Protein AF-A0A1V4XD89-F1 (afdb_monomer_lite)

pLDDT: mean 89.22, std 14.04, range [34.19, 98.19]

Foldseek 3Di:
DQVVQVVVVHDDPCCVPDPVNQDDDDDQVVVVVVLVVVLVVLVWDKPAQPAPVGDPDIHTGSDDQVVDPPRDNHDHDDVVVCCCVPPVVVVVVVVVVCVVVVVVVCCVPVPDDDPDDVPPPDDDDDDD

Structure (mmCIF, N/CA/C/O backbone):
data_AF-A0A1V4XD89-F1
#
_entry.id   AF-A0A1V4XD89-F1
#
loop_
_atom_site.group_PDB
_atom_site.id
_atom_site.type_symbol
_atom_site.label_atom_id
_atom_site.label_alt_id
_atom_site.label_comp_id
_atom_site.label_asym_id
_atom_site.label_entity_id
_atom_site.label_seq_id
_atom_site.pdbx_PDB_ins_code
_atom_site.Cartn_x
_atom_site.Cartn_y
_atom_site.Cartn_z
_atom_site.occupancy
_atom_site.B_iso_or_equiv
_atom_site.auth_seq_id
_atom_site.auth_comp_id
_atom_site.auth_asym_id
_atom_site.auth_atom_id
_atom_site.pdbx_PDB_model_num
ATOM 1 N N . MET A 1 1 ? -10.003 4.235 -3.209 1.00 85.44 1 MET A N 1
ATOM 2 C CA . MET A 1 1 ? -10.497 4.725 -1.900 1.00 85.44 1 MET A CA 1
ATOM 3 C C . MET A 1 1 ? -11.411 5.922 -2.149 1.00 85.44 1 MET A C 1
ATOM 5 O O . MET A 1 1 ? -10.858 6.955 -2.472 1.00 85.44 1 MET A O 1
ATOM 9 N N . CYS A 1 2 ? -12.749 5.775 -2.088 1.00 93.94 2 CYS A N 1
ATOM 10 C CA . CYS A 1 2 ? -13.790 6.827 -2.239 1.00 93.94 2 CYS A CA 1
ATOM 11 C C . CYS A 1 2 ? -13.332 8.195 -2.804 1.00 93.94 2 CYS A C 1
ATOM 13 O O . CYS A 1 2 ? -13.458 9.213 -2.126 1.00 93.94 2 CYS A O 1
ATOM 15 N N . GLU A 1 3 ? -12.793 8.217 -4.021 1.00 95.62 3 GLU A N 1
ATOM 16 C CA . GLU A 1 3 ? -11.957 9.328 -4.496 1.00 95.62 3 GLU A CA 1
ATOM 17 C C . GLU A 1 3 ? -12.761 10.625 -4.658 1.00 95.62 3 GLU A C 1
ATOM 19 O O . GLU A 1 3 ? -12.387 11.643 -4.078 1.00 95.62 3 GLU A O 1
ATOM 24 N N . SER A 1 4 ? -13.955 10.546 -5.245 1.00 97.00 4 SER A N 1
ATOM 25 C CA . SER A 1 4 ? -14.907 11.662 -5.316 1.00 97.00 4 SER A CA 1
ATOM 26 C C . SER A 1 4 ? -15.238 12.311 -3.965 1.00 97.00 4 SER A C 1
A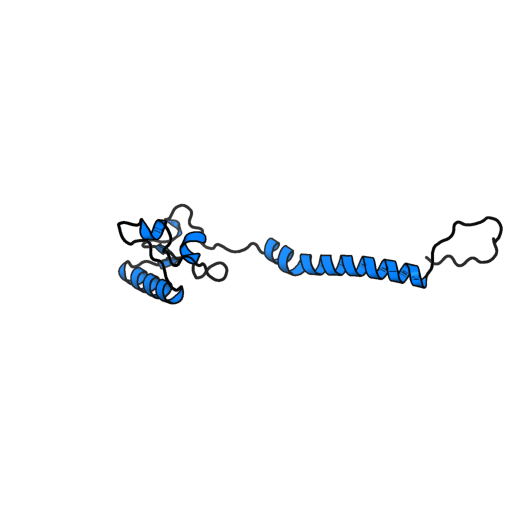TOM 28 O O . SER A 1 4 ? -15.457 13.517 -3.895 1.00 97.00 4 SER A O 1
ATOM 30 N N . ARG A 1 5 ? -15.266 11.549 -2.866 1.00 97.31 5 ARG A N 1
ATOM 31 C CA . ARG A 1 5 ? -15.544 12.095 -1.525 1.00 97.31 5 ARG A CA 1
ATOM 32 C C . ARG A 1 5 ? -14.319 12.793 -0.956 1.00 97.31 5 ARG A C 1
ATOM 34 O O . ARG A 1 5 ? -14.438 13.909 -0.459 1.00 97.31 5 ARG A O 1
ATOM 41 N N . LEU A 1 6 ? -13.160 12.150 -1.064 1.00 94.88 6 LEU A N 1
ATOM 42 C CA . LEU A 1 6 ? -11.899 12.690 -0.562 1.00 94.88 6 LEU A CA 1
ATOM 43 C C . LEU A 1 6 ? -11.524 13.994 -1.273 1.00 94.88 6 LEU A C 1
ATOM 45 O O . LEU A 1 6 ? -11.133 14.945 -0.604 1.00 94.88 6 LEU A O 1
ATOM 49 N N . ALA A 1 7 ? -11.742 14.074 -2.589 1.00 96.50 7 ALA A N 1
ATOM 50 C CA . ALA A 1 7 ? -11.543 15.295 -3.371 1.00 96.50 7 ALA A CA 1
ATOM 51 C C . ALA A 1 7 ? -12.425 16.469 -2.900 1.00 96.50 7 ALA A C 1
ATOM 53 O O . ALA A 1 7 ? -12.070 17.627 -3.083 1.00 96.50 7 ALA A O 1
ATOM 54 N N . ASN A 1 8 ? -13.555 16.171 -2.252 1.00 96.75 8 ASN A N 1
ATOM 55 C CA . ASN A 1 8 ? -14.477 17.153 -1.684 1.00 96.75 8 ASN A CA 1
ATOM 56 C C . ASN A 1 8 ? -14.342 17.280 -0.155 1.00 96.75 8 ASN A C 1
ATOM 58 O O . ASN A 1 8 ? -15.278 17.719 0.510 1.00 96.75 8 ASN A O 1
ATOM 62 N N . ASN A 1 9 ? -13.203 16.880 0.424 1.00 94.75 9 ASN A N 1
ATOM 63 C CA . ASN A 1 9 ? -12.933 16.932 1.869 1.00 94.75 9 ASN A CA 1
ATOM 64 C C . ASN A 1 9 ? -13.944 16.151 2.734 1.00 94.75 9 ASN A C 1
ATOM 66 O O . ASN A 1 9 ? -14.137 16.440 3.915 1.00 94.75 9 ASN A O 1
ATOM 70 N N . LEU A 1 10 ? -14.591 15.135 2.162 1.00 95.81 10 LEU A N 1
ATOM 71 C CA . LEU A 1 10 ? -15.505 14.250 2.875 1.00 95.81 10 LEU A CA 1
ATOM 72 C C . LEU A 1 10 ? -14.803 12.943 3.245 1.00 95.81 10 LEU A C 1
ATOM 74 O O . LEU A 1 10 ? -14.075 12.354 2.448 1.00 95.81 10 LEU A O 1
ATOM 78 N N . THR A 1 11 ? -15.101 12.416 4.432 1.00 94.94 11 THR A N 1
ATOM 79 C CA . THR A 1 11 ? -14.618 11.092 4.852 1.00 94.94 11 THR A CA 1
ATOM 80 C C . THR A 1 11 ? -15.193 9.972 3.971 1.00 94.94 11 THR A C 1
ATOM 82 O O . THR A 1 11 ? -16.308 10.115 3.442 1.00 94.94 11 THR A O 1
ATOM 85 N N . PRO A 1 12 ? -14.484 8.834 3.806 1.00 97.31 12 PRO A N 1
ATOM 86 C CA . PRO A 1 12 ? -14.989 7.681 3.062 1.00 97.31 12 PRO A CA 1
ATOM 87 C C . PRO A 1 12 ? -16.360 7.220 3.565 1.00 97.31 12 PRO A C 1
ATOM 89 O O . PRO A 1 12 ? -16.643 7.270 4.762 1.00 97.31 12 PRO A O 1
ATOM 92 N N . ALA A 1 13 ? -17.210 6.743 2.654 1.00 97.19 13 ALA A N 1
ATOM 93 C CA . ALA A 1 13 ? -18.588 6.378 2.985 1.00 97.19 13 ALA A CA 1
ATOM 94 C C . ALA A 1 13 ? -18.657 5.291 4.072 1.00 97.19 13 ALA A C 1
ATOM 96 O O . ALA A 1 13 ? -19.382 5.457 5.048 1.00 97.19 13 ALA A O 1
ATOM 97 N N . CYS A 1 14 ? -17.842 4.236 3.956 1.00 96.44 14 CYS A N 1
ATOM 98 C CA . CYS A 1 14 ? -17.801 3.147 4.936 1.00 96.44 14 CYS A CA 1
ATOM 99 C C . CYS A 1 14 ? -17.340 3.624 6.322 1.00 96.44 14 CYS A C 1
ATOM 101 O O . CYS A 1 14 ? -17.878 3.184 7.331 1.00 96.44 14 CYS A O 1
ATOM 103 N N . VAL A 1 15 ? -16.382 4.558 6.374 1.00 96.56 15 VAL A N 1
ATOM 104 C CA . VAL A 1 15 ? -15.899 5.153 7.632 1.00 96.56 15 VAL A CA 1
ATOM 105 C C . VAL A 1 15 ? -17.009 5.970 8.284 1.00 96.56 15 VAL A C 1
ATOM 107 O O . VAL A 1 15 ? -17.281 5.794 9.465 1.00 96.56 15 VAL A O 1
ATOM 110 N N . LYS A 1 16 ? -17.704 6.809 7.504 1.00 95.44 16 LYS A N 1
ATOM 111 C CA . LYS A 1 16 ? -18.844 7.598 7.991 1.00 95.44 16 LYS A CA 1
ATOM 112 C C . LYS A 1 16 ? -20.002 6.719 8.479 1.00 95.44 16 LYS A C 1
ATOM 114 O O . LYS A 1 16 ? -20.685 7.096 9.422 1.00 95.44 16 LYS A O 1
ATOM 119 N N . ALA A 1 17 ? -20.240 5.589 7.821 1.00 97.44 17 ALA A N 1
ATOM 120 C CA . ALA A 1 17 ? -21.343 4.691 8.143 1.00 97.44 17 ALA A CA 1
ATOM 121 C C . ALA A 1 17 ? -21.062 3.770 9.341 1.00 97.44 17 ALA A C 1
ATOM 123 O O . ALA A 1 17 ? -21.991 3.142 9.835 1.00 97.44 17 ALA A O 1
ATOM 124 N N . CYS A 1 18 ? -19.809 3.648 9.792 1.00 97.38 18 CYS A N 1
ATOM 125 C CA . CYS A 1 18 ? -19.428 2.698 10.833 1.00 97.38 18 CYS A CA 1
ATOM 126 C C . CYS A 1 18 ? -20.004 3.108 12.203 1.00 97.38 18 CYS A C 1
ATOM 128 O O . CYS A 1 18 ? -19.529 4.085 12.784 1.00 97.38 18 CYS A O 1
ATOM 130 N N . PRO A 1 19 ? -20.969 2.359 12.768 1.00 97.12 19 PRO A N 1
ATOM 131 C CA . PRO A 1 19 ? -21.626 2.760 14.012 1.00 97.12 19 PRO A CA 1
ATOM 132 C C . PRO A 1 19 ? -20.744 2.536 15.247 1.00 97.12 19 PRO A C 1
ATOM 134 O O . PRO A 1 19 ? -20.899 3.216 16.253 1.00 97.12 19 PRO A O 1
ATOM 137 N N . THR A 1 20 ? -19.805 1.587 15.178 1.00 96.50 20 THR A N 1
ATOM 138 C CA . THR A 1 20 ? -18.926 1.200 16.292 1.00 96.50 20 THR A CA 1
ATOM 139 C C . THR A 1 20 ? -17.607 1.968 16.322 1.00 96.50 20 THR A C 1
ATOM 141 O O . THR A 1 20 ? -16.814 1.783 17.240 1.00 96.50 20 THR A O 1
ATOM 144 N N . GLY A 1 21 ? -17.323 2.787 15.303 1.00 92.94 21 GLY A N 1
ATOM 145 C CA . GLY A 1 21 ? -16.038 3.479 15.177 1.00 92.94 21 GLY A CA 1
ATOM 146 C C . GLY A 1 21 ? -14.847 2.552 14.895 1.00 92.94 21 GLY A C 1
ATOM 147 O O . GLY A 1 21 ? -13.701 2.954 15.087 1.00 92.94 21 GLY A O 1
ATOM 148 N N . ALA A 1 22 ? -15.094 1.323 14.428 1.00 94.69 22 ALA A N 1
ATOM 149 C CA . ALA A 1 22 ? -14.040 0.381 14.049 1.00 94.69 22 ALA A CA 1
ATOM 150 C C . ALA A 1 22 ? -13.210 0.868 12.846 1.00 94.69 22 ALA A C 1
ATOM 152 O O . ALA A 1 22 ? -12.032 0.540 12.725 1.00 94.69 22 ALA A O 1
ATOM 153 N N . LEU A 1 23 ? -13.817 1.660 11.957 1.00 96.25 23 LEU A N 1
ATOM 154 C CA . LEU A 1 23 ? -13.152 2.250 10.800 1.00 96.25 23 LEU A CA 1
ATOM 155 C C . LEU A 1 23 ? -12.750 3.697 11.098 1.00 96.25 23 LEU A C 1
ATOM 157 O O . LEU A 1 23 ? -13.550 4.491 11.586 1.00 96.25 23 LEU A O 1
ATOM 161 N N . SER A 1 24 ? -11.513 4.050 10.760 1.00 94.75 24 SER A N 1
ATOM 162 C CA . SER A 1 24 ? -10.914 5.358 11.031 1.00 94.75 24 SER A CA 1
ATOM 163 C C . SER A 1 24 ? -10.196 5.865 9.780 1.00 94.75 24 SER A C 1
ATOM 165 O O . SER A 1 24 ? -9.592 5.080 9.051 1.00 94.75 24 SER A O 1
ATOM 167 N N . TRP A 1 25 ? -10.277 7.170 9.513 1.00 95.00 25 TRP A N 1
ATOM 168 C CA . TRP A 1 25 ? -9.662 7.819 8.351 1.00 95.00 25 TRP A CA 1
ATOM 169 C C . TRP A 1 25 ? -8.855 9.043 8.776 1.00 95.00 25 TRP A C 1
ATOM 171 O O . TRP A 1 25 ? -9.287 9.789 9.654 1.00 95.00 25 TRP A O 1
ATOM 181 N N . GLY A 1 26 ? -7.700 9.263 8.152 1.00 93.69 26 GLY A N 1
ATOM 182 C CA . GLY A 1 26 ? -6.856 10.432 8.385 1.00 93.69 26 GLY A CA 1
ATOM 183 C C . GLY A 1 26 ? -5.463 10.251 7.794 1.00 93.69 26 GLY A C 1
ATOM 184 O O . GLY A 1 26 ? -5.255 9.370 6.959 1.00 93.69 26 GLY A O 1
ATOM 185 N N . ASP A 1 27 ? -4.525 11.077 8.254 1.00 94.19 27 ASP A N 1
ATOM 186 C CA . ASP A 1 27 ? -3.118 10.974 7.875 1.00 94.19 27 ASP A CA 1
ATOM 187 C C . ASP A 1 27 ? -2.539 9.586 8.191 1.00 94.19 27 ASP A C 1
ATOM 189 O O . ASP A 1 27 ? -2.848 8.988 9.228 1.00 94.19 27 ASP A O 1
ATOM 193 N N . ARG A 1 28 ? -1.690 9.073 7.294 1.00 92.81 28 ARG A N 1
ATOM 194 C CA . ARG A 1 28 ? -1.160 7.710 7.388 1.00 92.81 28 ARG A CA 1
ATOM 195 C C . ARG A 1 28 ? -0.384 7.498 8.684 1.00 92.81 28 ARG A C 1
ATOM 197 O O . ARG A 1 28 ? -0.616 6.494 9.352 1.0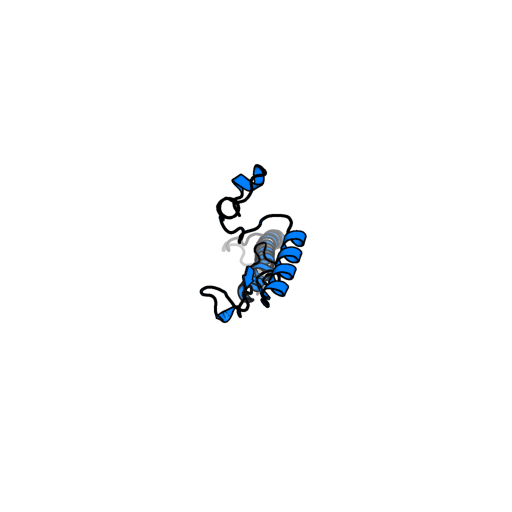0 92.81 28 ARG A O 1
ATOM 204 N N . GLU A 1 29 ? 0.511 8.406 9.056 1.00 94.06 29 GLU A N 1
ATOM 205 C CA . GLU A 1 29 ? 1.348 8.229 10.246 1.00 94.06 29 GLU A CA 1
ATOM 206 C C . GLU A 1 29 ? 0.520 8.302 11.526 1.00 94.06 29 GLU A C 1
ATOM 208 O O . GLU A 1 29 ? 0.699 7.489 12.437 1.00 94.06 29 GLU A O 1
ATOM 213 N N . ALA A 1 30 ? -0.432 9.236 11.582 1.00 95.88 30 ALA A N 1
ATOM 214 C CA . ALA A 1 30 ? -1.351 9.349 12.709 1.00 95.88 30 ALA A CA 1
ATOM 215 C C . ALA A 1 30 ? -2.213 8.083 12.872 1.00 95.88 30 ALA A C 1
ATOM 217 O O . ALA A 1 30 ? -2.390 7.588 13.989 1.00 95.88 30 ALA A O 1
ATOM 218 N N . GLN A 1 31 ? -2.721 7.527 11.767 1.00 95.31 31 GLN A N 1
ATOM 219 C CA . GLN A 1 31 ? -3.521 6.301 11.799 1.00 95.31 31 GLN A CA 1
ATOM 220 C C . GLN A 1 31 ? -2.686 5.069 12.158 1.00 95.31 31 GLN A C 1
ATOM 222 O O . GLN A 1 31 ? -3.182 4.211 12.886 1.00 95.31 31 GLN A O 1
ATOM 227 N N . LEU A 1 32 ? -1.424 4.988 11.725 1.00 95.19 32 LEU A N 1
ATOM 228 C CA . LEU A 1 32 ? -0.526 3.902 12.127 1.00 95.19 32 LEU A CA 1
ATOM 229 C C . LEU A 1 32 ? -0.223 3.941 13.624 1.00 95.19 32 LEU A C 1
ATOM 231 O O . LEU A 1 32 ? -0.386 2.926 14.294 1.00 95.19 32 LEU A O 1
ATOM 235 N N . LYS A 1 33 ? 0.092 5.117 14.178 1.00 96.00 33 LYS A N 1
ATOM 236 C CA . LYS A 1 33 ? 0.283 5.282 15.630 1.00 96.00 33 LYS A CA 1
ATOM 237 C C . LYS A 1 33 ? -0.967 4.874 16.415 1.00 96.00 33 LYS A C 1
ATOM 239 O O . LYS A 1 33 ? -0.869 4.182 17.426 1.00 96.00 33 LYS A O 1
ATOM 244 N N . LYS A 1 34 ? -2.156 5.255 15.929 1.00 96.00 34 LYS A N 1
ATOM 245 C CA . LYS A 1 34 ? -3.441 4.844 16.517 1.00 96.00 34 LYS A CA 1
ATOM 246 C C . LYS A 1 34 ? -3.654 3.328 16.431 1.00 96.00 34 LYS A C 1
ATOM 248 O O . LYS A 1 34 ? -4.112 2.726 17.399 1.00 96.00 34 LYS A O 1
ATOM 253 N N . ALA A 1 35 ? -3.320 2.709 15.299 1.00 96.19 35 ALA A N 1
ATOM 254 C CA . ALA A 1 35 ? -3.430 1.266 15.106 1.00 96.19 35 ALA A CA 1
ATOM 255 C C . ALA A 1 35 ? -2.479 0.494 16.032 1.00 96.19 35 ALA A C 1
ATOM 257 O O . ALA A 1 35 ? -2.898 -0.477 16.654 1.00 96.19 35 ALA A O 1
ATOM 258 N N . GLU A 1 36 ? -1.235 0.950 16.182 1.00 95.81 36 GLU A N 1
ATOM 259 C CA . GLU A 1 36 ? -0.254 0.362 17.100 1.00 95.81 36 GLU A CA 1
ATOM 260 C C . GLU A 1 36 ? -0.685 0.489 18.563 1.00 95.81 36 GLU A C 1
ATOM 262 O O . GLU A 1 36 ? -0.587 -0.477 19.320 1.00 95.81 36 GLU A O 1
ATOM 267 N N . ALA A 1 37 ? -1.196 1.658 18.965 1.00 96.75 37 ALA A N 1
ATOM 268 C CA . ALA A 1 37 ? -1.753 1.854 20.301 1.00 96.75 37 ALA A CA 1
ATOM 269 C C . ALA A 1 37 ? -2.914 0.881 20.557 1.00 96.75 37 ALA A C 1
ATOM 271 O O . ALA A 1 37 ? -2.916 0.164 21.557 1.00 96.75 37 ALA A O 1
ATOM 272 N N . ARG A 1 38 ? -3.844 0.770 19.601 1.00 96.19 38 ARG A N 1
ATOM 273 C CA . ARG A 1 38 ? -4.977 -0.151 19.710 1.00 96.19 38 ARG A CA 1
ATOM 274 C C . ARG A 1 38 ? -4.543 -1.616 19.736 1.00 96.19 38 ARG A C 1
ATOM 276 O O . ARG A 1 38 ? -5.114 -2.395 20.490 1.00 96.19 38 ARG A O 1
ATOM 283 N N . ALA A 1 39 ? -3.543 -1.992 18.942 1.00 96.12 39 ALA A N 1
ATOM 284 C CA . ALA A 1 39 ? -2.991 -3.342 18.937 1.00 96.12 39 ALA A CA 1
ATOM 285 C C . ALA A 1 39 ? -2.432 -3.716 20.319 1.00 96.12 39 ALA A C 1
ATOM 287 O O . ALA A 1 39 ? -2.712 -4.807 20.806 1.00 96.12 39 ALA A O 1
ATOM 288 N N . LYS A 1 40 ? -1.735 -2.792 20.995 1.00 96.44 40 LYS A N 1
ATOM 289 C CA . LYS A 1 40 ? -1.240 -3.003 22.367 1.00 96.44 40 LYS A CA 1
ATOM 290 C C . LYS A 1 40 ? -2.372 -3.205 23.375 1.00 96.44 40 LYS A C 1
ATOM 292 O O . LYS A 1 40 ? -2.263 -4.080 24.225 1.00 96.44 40 LYS A O 1
ATOM 297 N N . GLU A 1 41 ? -3.456 -2.438 23.268 1.00 95.81 41 GLU A N 1
ATOM 298 C CA . GLU A 1 41 ? -4.616 -2.566 24.164 1.00 95.81 41 GLU A CA 1
ATOM 299 C C . GLU A 1 41 ? -5.319 -3.922 24.045 1.00 95.81 41 GLU A C 1
ATOM 301 O O . GLU A 1 41 ? -5.791 -4.459 25.043 1.00 95.81 41 GLU A O 1
ATOM 306 N N . VAL A 1 42 ? -5.414 -4.467 22.830 1.00 94.81 42 VAL A N 1
ATOM 307 C CA . VAL A 1 42 ? -6.136 -5.725 22.570 1.00 94.81 42 VAL A CA 1
ATOM 308 C C . VAL A 1 42 ? -5.227 -6.954 22.552 1.00 94.81 42 VAL A C 1
ATOM 310 O O . VAL A 1 42 ? -5.711 -8.050 22.291 1.00 94.81 42 VAL A O 1
ATOM 313 N N . GLY A 1 43 ? -3.920 -6.785 22.786 1.00 94.44 43 GLY A N 1
ATOM 314 C CA . GLY A 1 43 ? -2.930 -7.862 22.651 1.00 94.44 43 GLY A CA 1
ATOM 315 C C . GLY A 1 43 ? -2.766 -8.373 21.213 1.00 94.44 43 GLY A C 1
ATOM 316 O O . GLY A 1 43 ? -2.387 -9.521 21.005 1.00 94.44 43 GLY A O 1
ATOM 317 N N . GLY A 1 44 ? -3.088 -7.534 20.229 1.00 94.81 44 GLY A N 1
ATOM 318 C CA . GLY A 1 44 ? -3.155 -7.875 18.814 1.00 94.81 44 GLY A CA 1
ATOM 319 C C . GLY A 1 44 ? -1.944 -7.434 17.990 1.00 94.81 44 GLY A C 1
ATOM 320 O O . GLY A 1 44 ? -0.915 -6.999 18.506 1.00 94.81 44 GLY A O 1
ATOM 321 N N . THR A 1 45 ? -2.087 -7.508 16.666 1.00 93.81 45 THR A N 1
ATOM 322 C CA . THR A 1 45 ? -1.055 -7.120 15.691 1.00 93.81 45 THR A CA 1
ATOM 323 C C . THR A 1 45 ? -1.607 -6.196 14.610 1.00 93.81 45 THR A C 1
ATOM 325 O O . THR A 1 45 ? -2.792 -6.239 14.276 1.00 93.81 45 THR A O 1
ATOM 328 N N . VAL A 1 46 ? -0.742 -5.343 14.055 1.00 94.44 46 VAL A N 1
ATOM 329 C CA . VAL A 1 46 ? -1.081 -4.496 12.905 1.00 94.44 46 VAL A CA 1
ATOM 330 C C . VAL A 1 46 ? -0.708 -5.225 11.613 1.00 94.44 46 VAL A C 1
ATOM 332 O O . VAL A 1 46 ? 0.431 -5.658 11.432 1.00 94.44 46 VAL A O 1
ATOM 335 N N . TYR A 1 47 ? -1.669 -5.352 10.702 1.00 93.19 47 TYR A N 1
ATOM 336 C CA . TYR A 1 47 ? -1.509 -6.013 9.410 1.00 93.19 47 TYR A CA 1
ATOM 337 C C . TYR A 1 47 ? -1.661 -5.015 8.255 1.00 93.19 47 TYR A C 1
ATOM 339 O O . TYR A 1 47 ? -2.603 -4.216 8.240 1.00 93.19 47 TYR A O 1
ATOM 347 N N . GLY A 1 48 ? -0.755 -5.081 7.272 1.00 90.81 48 GLY A N 1
ATOM 348 C CA . GLY A 1 48 ? -0.795 -4.276 6.043 1.00 90.81 48 GLY A CA 1
ATOM 349 C C . GLY A 1 48 ? 0.474 -3.451 5.778 1.00 90.81 48 GLY A C 1
ATOM 350 O O . GLY A 1 48 ? 1.104 -3.658 4.741 1.00 90.81 48 GLY A O 1
ATOM 351 N N . PRO A 1 49 ? 0.886 -2.543 6.687 1.00 89.06 49 PRO A N 1
ATOM 352 C CA . PRO A 1 49 ? 1.939 -1.547 6.437 1.00 89.06 49 PRO A CA 1
ATOM 353 C C . PRO A 1 49 ? 3.310 -2.108 6.047 1.00 89.06 49 PRO A C 1
ATOM 355 O O . PRO A 1 49 ? 4.095 -1.404 5.419 1.00 89.06 49 PRO A O 1
ATOM 358 N N . GLN A 1 50 ? 3.598 -3.345 6.437 1.00 87.12 50 GLN A N 1
ATOM 359 C CA . GLN A 1 50 ? 4.851 -4.047 6.183 1.00 87.12 50 GLN A CA 1
ATOM 360 C C . GLN A 1 50 ? 4.933 -4.676 4.784 1.00 87.12 50 GLN A C 1
ATOM 362 O O . GLN A 1 50 ? 6.023 -5.002 4.323 1.00 87.12 50 GLN A O 1
ATOM 367 N N . TYR A 1 51 ? 3.802 -4.846 4.097 1.00 89.00 51 TYR A N 1
ATOM 368 C CA . TYR A 1 51 ? 3.749 -5.567 2.828 1.00 89.00 51 TYR A CA 1
ATOM 369 C C . TYR A 1 51 ? 3.743 -4.618 1.632 1.00 89.00 51 TYR A C 1
ATOM 371 O O . TYR A 1 51 ? 3.275 -3.484 1.729 1.00 89.00 51 TYR A O 1
ATOM 379 N N . VAL A 1 52 ? 4.233 -5.103 0.485 1.00 89.06 52 VAL A N 1
ATOM 380 C CA . VAL A 1 52 ? 4.170 -4.434 -0.834 1.00 89.06 52 VAL A CA 1
ATOM 381 C C . VAL A 1 52 ? 4.606 -2.955 -0.856 1.00 89.06 52 VAL A C 1
ATOM 383 O O . VAL A 1 52 ? 4.092 -2.168 -1.646 1.00 89.06 52 VAL A O 1
ATOM 386 N N . GLY A 1 53 ? 5.565 -2.563 -0.008 1.00 83.31 53 GLY A N 1
ATOM 387 C CA . GLY A 1 53 ? 6.043 -1.173 0.081 1.00 83.31 53 GLY A CA 1
ATOM 388 C C . GLY A 1 53 ? 5.139 -0.237 0.894 1.00 83.31 53 GLY A C 1
ATOM 389 O O . GLY A 1 53 ? 5.351 0.973 0.897 1.00 83.31 53 GLY A O 1
ATOM 390 N N . GLY A 1 54 ? 4.160 -0.795 1.607 1.00 84.38 54 GLY A N 1
ATOM 391 C CA . GLY A 1 54 ? 3.239 -0.082 2.478 1.00 84.38 54 GLY A CA 1
ATOM 392 C C . GLY A 1 54 ? 1.849 0.077 1.874 1.00 84.38 54 GLY A C 1
ATOM 393 O O . GLY A 1 54 ? 1.667 0.618 0.787 1.00 84.38 54 GLY A O 1
ATOM 394 N N . THR A 1 55 ? 0.833 -0.343 2.624 1.00 88.75 55 THR A N 1
ATOM 395 C CA . THR A 1 55 ? -0.573 -0.160 2.250 1.00 88.75 55 THR A CA 1
ATOM 396 C C . THR A 1 55 ? -1.157 1.133 2.839 1.00 88.75 55 THR A C 1
ATOM 398 O O . THR A 1 55 ? -0.771 1.588 3.917 1.00 88.75 55 THR A O 1
ATOM 401 N N . HIS A 1 56 ? -2.144 1.718 2.149 1.00 91.31 56 HIS A N 1
ATOM 402 C CA . HIS A 1 56 ? -2.968 2.832 2.661 1.00 91.31 56 HIS A CA 1
ATOM 403 C C . HIS A 1 56 ? -4.189 2.361 3.475 1.00 91.31 56 HIS A C 1
ATOM 405 O O . HIS A 1 56 ? -5.059 3.155 3.826 1.00 91.31 56 HIS A O 1
ATOM 411 N N . MET A 1 57 ? -4.269 1.062 3.758 1.00 91.50 57 MET A N 1
ATOM 412 C CA . MET A 1 57 ? -5.228 0.453 4.673 1.00 91.50 57 MET A CA 1
ATOM 413 C C . MET A 1 57 ? -4.454 -0.465 5.609 1.00 91.50 57 MET A C 1
ATOM 415 O O . MET A 1 57 ? -3.677 -1.298 5.142 1.00 91.50 57 MET A O 1
ATOM 419 N N . ALA A 1 58 ? -4.673 -0.309 6.907 1.00 93.62 58 ALA A N 1
ATOM 420 C CA . ALA A 1 58 ? -4.110 -1.168 7.934 1.00 93.62 58 ALA A CA 1
ATOM 421 C C . ALA A 1 58 ? -5.248 -1.750 8.771 1.00 93.62 58 ALA A C 1
ATOM 423 O O . ALA A 1 58 ? -6.272 -1.094 8.981 1.00 93.62 58 ALA A O 1
ATOM 424 N N . TYR A 1 59 ? -5.051 -2.970 9.251 1.00 94.19 59 TYR A N 1
ATOM 425 C CA . TYR A 1 59 ? -5.989 -3.666 10.121 1.00 94.19 59 TYR A CA 1
ATOM 426 C C . TYR A 1 59 ? -5.333 -3.904 11.472 1.00 94.19 59 TYR A C 1
ATOM 428 O O . TYR A 1 59 ? -4.145 -4.211 11.538 1.00 94.19 59 TYR A O 1
ATOM 436 N N . VAL A 1 60 ? -6.114 -3.787 12.542 1.00 95.81 60 VAL A N 1
ATOM 437 C CA . VAL A 1 60 ? -5.717 -4.255 13.870 1.00 95.81 60 VAL A CA 1
ATOM 438 C C . VAL A 1 60 ? -6.409 -5.588 14.096 1.00 95.81 60 VAL A C 1
ATOM 440 O O . VAL A 1 60 ? -7.638 -5.649 14.134 1.00 95.81 60 VAL A O 1
ATOM 443 N N . LEU A 1 61 ? -5.620 -6.649 14.196 1.00 95.19 61 LEU A N 1
ATOM 444 C CA . LEU A 1 61 ? -6.093 -8.016 14.363 1.00 95.19 61 LEU A CA 1
ATOM 445 C C . LEU A 1 61 ? -5.891 -8.429 15.817 1.00 95.19 61 LEU A C 1
ATOM 447 O O . LEU A 1 61 ? -4.778 -8.325 16.325 1.00 95.19 61 LEU A O 1
ATOM 451 N N . SER A 1 62 ? -6.950 -8.880 16.486 1.00 94.56 62 SER A N 1
ATOM 452 C CA . SER A 1 62 ? -6.862 -9.410 17.854 1.00 94.56 62 SER A CA 1
ATOM 453 C C . SER A 1 62 ? -6.217 -10.795 17.896 1.00 94.56 62 SER A C 1
ATOM 455 O O . SER A 1 62 ? -5.604 -11.152 18.890 1.00 94.56 62 SER A O 1
ATOM 457 N N . GLU A 1 63 ? -6.339 -11.557 16.809 1.00 93.88 63 GLU A N 1
ATOM 458 C CA . GLU A 1 63 ? -5.790 -12.903 16.655 1.00 93.88 63 GLU A CA 1
ATOM 459 C C . GLU A 1 63 ? -4.713 -12.952 15.563 1.00 93.88 63 GLU A C 1
ATOM 461 O O . GLU A 1 63 ? -4.448 -11.973 14.856 1.00 93.88 63 GLU A O 1
ATOM 466 N N . LYS A 1 64 ? -4.095 -14.124 15.382 1.00 91.06 64 LYS A N 1
ATOM 467 C CA . LYS A 1 64 ? -3.130 -14.347 14.296 1.00 91.06 64 LYS A CA 1
ATOM 468 C C . LYS A 1 64 ? -3.791 -14.147 12.919 1.00 91.06 64 LYS A C 1
ATOM 470 O O . LYS A 1 64 ? -4.906 -14.631 12.718 1.00 91.06 64 LYS A O 1
ATOM 475 N N . PRO A 1 65 ? -3.088 -13.558 11.929 1.00 91.31 65 PRO A N 1
ATOM 476 C CA . PRO A 1 65 ? -3.623 -13.333 10.580 1.00 91.31 65 PRO A CA 1
ATOM 477 C C . PRO A 1 65 ? -4.252 -14.573 9.923 1.00 91.31 65 PRO A C 1
ATOM 479 O O . PRO A 1 65 ? -5.268 -14.451 9.250 1.00 91.31 65 PRO A O 1
ATOM 482 N N . ALA A 1 66 ? -3.702 -15.766 10.184 1.00 90.81 66 ALA A N 1
ATOM 483 C CA . ALA A 1 66 ? -4.178 -17.047 9.649 1.00 90.81 66 ALA A CA 1
ATOM 484 C C . ALA A 1 66 ? -5.617 -17.424 10.047 1.00 90.81 66 ALA A C 1
ATOM 486 O O . ALA A 1 66 ? -6.219 -18.274 9.399 1.00 90.81 66 ALA A O 1
ATOM 487 N N . VAL A 1 67 ? -6.159 -16.828 11.113 1.00 94.25 67 VAL A N 1
ATOM 488 C CA . VAL A 1 67 ? -7.523 -17.106 11.591 1.00 94.25 67 VAL A CA 1
ATOM 489 C C . VAL A 1 67 ? -8.571 -16.362 10.755 1.00 94.25 67 VAL A C 1
ATOM 491 O O . VAL A 1 67 ? -9.718 -16.794 10.656 1.00 94.25 67 VAL A O 1
ATOM 494 N N . TYR A 1 68 ? -8.193 -15.245 10.134 1.00 92.62 68 TYR A N 1
ATOM 495 C CA . TYR A 1 68 ? -9.124 -14.388 9.411 1.00 92.62 68 TYR A CA 1
ATOM 496 C C . TYR A 1 68 ? -9.284 -14.847 7.962 1.00 92.62 68 TYR A C 1
ATOM 498 O O . TYR A 1 68 ? -8.320 -14.933 7.199 1.00 92.62 68 TYR A O 1
ATOM 506 N N . ALA A 1 69 ? -10.529 -15.085 7.553 1.00 92.75 69 ALA A N 1
ATOM 507 C CA . ALA A 1 69 ? -10.844 -15.466 6.183 1.00 92.75 69 ALA A CA 1
ATOM 508 C C . ALA A 1 69 ? -10.429 -14.368 5.186 1.00 92.75 69 ALA A C 1
ATOM 510 O O . ALA A 1 69 ? -10.762 -13.194 5.353 1.00 92.75 69 ALA A O 1
ATOM 511 N N . GLY A 1 70 ? -9.717 -14.762 4.128 1.00 85.88 70 GLY A N 1
ATOM 512 C CA . GLY A 1 70 ? -9.307 -13.867 3.041 1.00 85.88 70 GLY A CA 1
ATOM 513 C C . GLY A 1 70 ? -8.047 -13.035 3.309 1.00 85.88 70 GLY A C 1
ATOM 514 O O . GLY A 1 70 ? -7.583 -12.346 2.396 1.00 85.88 70 GLY A O 1
ATOM 515 N N . ILE A 1 71 ? -7.448 -13.117 4.504 1.00 90.50 71 ILE A N 1
ATOM 516 C CA . ILE A 1 71 ? -6.150 -12.489 4.774 1.00 90.50 71 ILE A CA 1
ATOM 517 C C . ILE A 1 71 ? -5.023 -13.369 4.228 1.00 90.50 71 ILE A C 1
ATOM 519 O O . ILE A 1 71 ? -4.941 -14.562 4.504 1.00 90.50 71 ILE A O 1
ATOM 523 N N . HIS A 1 72 ? -4.139 -12.755 3.447 1.00 90.25 72 HIS A N 1
ATOM 524 C CA . HIS A 1 72 ? -2.913 -13.390 2.973 1.00 90.25 72 HIS A CA 1
ATOM 525 C C . HIS A 1 72 ? -1.813 -13.175 4.019 1.00 90.25 72 HIS A C 1
ATOM 527 O O . HIS A 1 72 ? -1.719 -12.100 4.594 1.00 90.25 72 HIS A O 1
ATOM 533 N N . LEU A 1 73 ? -0.977 -14.178 4.292 1.00 89.94 73 LEU A N 1
ATOM 534 C CA . LEU A 1 73 ? 0.034 -14.070 5.358 1.00 89.94 73 LEU A CA 1
ATOM 535 C C . LEU A 1 73 ? 1.232 -13.200 4.965 1.00 89.94 73 LEU A C 1
ATOM 537 O O . LEU A 1 73 ? 1.763 -12.467 5.798 1.00 89.94 73 LEU A O 1
ATOM 541 N N . ASP A 1 74 ? 1.638 -13.290 3.701 1.00 88.38 74 ASP A N 1
ATOM 542 C CA . ASP A 1 74 ? 2.765 -12.543 3.151 1.00 88.38 74 ASP A CA 1
ATOM 543 C C . ASP A 1 74 ? 2.491 -12.151 1.689 1.00 88.38 74 ASP A C 1
ATOM 545 O O . ASP A 1 74 ? 2.979 -12.789 0.750 1.00 88.38 74 ASP A O 1
ATOM 549 N N . PRO A 1 75 ? 1.609 -11.162 1.454 1.00 90.69 75 PRO A N 1
ATOM 550 C CA . PRO A 1 75 ? 1.351 -10.683 0.107 1.00 90.69 75 PRO A CA 1
ATOM 551 C C . PRO A 1 75 ? 2.599 -9.994 -0.457 1.00 90.69 75 PRO A C 1
ATOM 553 O O . PRO A 1 75 ? 3.072 -8.983 0.062 1.00 90.69 75 PRO A O 1
ATOM 556 N N . SER A 1 76 ? 3.095 -10.515 -1.575 1.00 91.38 76 SER A N 1
ATOM 557 C CA . SER A 1 76 ? 4.228 -9.965 -2.315 1.00 91.38 76 SER A CA 1
ATOM 558 C C . SER A 1 76 ? 3.926 -9.914 -3.812 1.00 91.38 76 SER A C 1
ATOM 560 O O . SER A 1 76 ? 3.049 -10.611 -4.326 1.00 91.38 76 SER A O 1
ATOM 562 N N . VAL A 1 77 ? 4.638 -9.042 -4.527 1.00 92.38 77 VAL A N 1
ATOM 563 C CA . VAL A 1 77 ? 4.546 -8.985 -5.989 1.00 92.38 77 VAL A CA 1
ATOM 564 C C . VAL A 1 77 ? 5.394 -10.124 -6.564 1.00 92.38 77 VAL A C 1
ATOM 566 O O . VAL A 1 77 ? 6.581 -10.200 -6.239 1.00 92.38 77 VAL A O 1
ATOM 569 N N . PRO A 1 78 ? 4.844 -10.995 -7.432 1.00 92.69 78 PRO A N 1
ATOM 570 C CA . PRO A 1 78 ? 5.609 -12.095 -8.009 1.00 92.69 78 PRO A CA 1
ATOM 571 C C . PRO A 1 78 ? 6.834 -11.604 -8.788 1.00 92.69 78 PRO A C 1
ATOM 573 O O . PRO A 1 78 ? 6.730 -10.697 -9.619 1.00 92.69 78 PRO A O 1
ATOM 576 N N . TRP A 1 79 ? 7.982 -12.258 -8.589 1.00 93.81 79 TRP A N 1
ATOM 577 C CA . TRP A 1 79 ? 9.258 -11.863 -9.204 1.00 93.81 79 TRP A CA 1
ATOM 578 C C . TRP A 1 79 ? 9.188 -11.787 -10.736 1.00 93.81 79 TRP A C 1
ATOM 580 O O . TRP A 1 79 ? 9.783 -10.895 -11.337 1.00 93.81 79 TRP A O 1
ATOM 590 N N . ALA A 1 80 ? 8.422 -12.678 -11.373 1.00 95.81 80 ALA A N 1
ATOM 591 C CA . ALA A 1 80 ? 8.266 -12.712 -12.823 1.00 95.81 80 ALA A CA 1
ATOM 592 C C . ALA A 1 80 ? 7.620 -11.422 -13.354 1.00 95.81 80 ALA A C 1
ATOM 594 O O . ALA A 1 80 ? 8.016 -10.909 -14.401 1.00 95.81 80 ALA A O 1
ATOM 595 N N . VAL A 1 81 ? 6.670 -10.850 -12.603 1.00 95.12 81 VAL A N 1
ATOM 596 C CA . VAL A 1 81 ? 6.036 -9.569 -12.948 1.00 95.12 81 VAL A CA 1
ATOM 597 C C . VAL A 1 81 ? 7.037 -8.430 -12.794 1.00 95.12 81 VAL A C 1
ATOM 599 O O . VAL A 1 81 ? 7.112 -7.567 -13.672 1.00 95.12 81 VAL A O 1
ATOM 602 N N . THR A 1 82 ? 7.825 -8.448 -11.719 1.00 93.31 82 THR A N 1
ATOM 603 C CA . THR A 1 82 ? 8.880 -7.460 -11.474 1.00 93.31 82 THR A CA 1
ATOM 604 C C . THR A 1 82 ? 9.939 -7.490 -12.576 1.00 93.31 82 THR A C 1
ATOM 606 O O . THR A 1 82 ? 10.274 -6.439 -13.116 1.00 93.31 82 THR A O 1
ATOM 609 N N . LEU A 1 83 ? 10.402 -8.671 -12.998 1.00 96.06 83 LEU A N 1
ATOM 610 C CA . LEU A 1 83 ? 11.361 -8.815 -14.098 1.00 96.06 83 LEU A CA 1
ATOM 611 C C . LEU A 1 83 ? 10.765 -8.354 -15.435 1.00 96.06 83 LEU A C 1
ATOM 613 O O . LEU A 1 83 ? 11.396 -7.597 -16.178 1.00 96.06 83 LEU A O 1
ATOM 617 N N . TRP A 1 84 ? 9.537 -8.782 -15.734 1.00 96.19 84 TRP A N 1
ATOM 618 C CA . TRP A 1 84 ? 8.864 -8.438 -16.981 1.00 96.19 84 TRP A CA 1
ATOM 619 C C . TRP A 1 84 ? 8.618 -6.937 -17.117 1.00 96.19 84 TRP A C 1
ATOM 621 O O . TRP A 1 84 ? 8.913 -6.354 -18.161 1.00 96.19 84 TRP A O 1
ATOM 631 N N . ARG A 1 85 ? 8.074 -6.296 -16.075 1.00 94.06 85 ARG A N 1
ATOM 632 C CA . ARG A 1 85 ? 7.789 -4.855 -16.102 1.00 94.06 85 ARG A CA 1
ATOM 633 C C . ARG A 1 85 ? 9.033 -4.000 -15.888 1.00 94.06 85 ARG A C 1
ATOM 635 O O . ARG A 1 85 ? 9.092 -2.926 -16.474 1.00 94.06 85 ARG A O 1
ATOM 642 N N . GLY A 1 86 ? 9.983 -4.463 -15.082 1.00 93.81 86 GLY A N 1
ATOM 643 C CA . GLY A 1 86 ? 11.178 -3.709 -14.719 1.00 93.81 86 GLY A CA 1
ATOM 644 C C . GLY A 1 86 ? 12.265 -3.754 -15.786 1.00 93.81 86 GLY A C 1
ATOM 645 O O . GLY A 1 86 ? 12.704 -2.708 -16.243 1.00 93.81 86 GLY A O 1
ATOM 646 N N . PHE A 1 87 ? 12.688 -4.948 -16.204 1.00 94.81 87 PHE A N 1
ATOM 647 C CA . PHE A 1 87 ? 13.851 -5.106 -17.084 1.00 94.81 87 PHE A CA 1
ATOM 648 C C . PHE A 1 87 ? 13.465 -5.411 -18.532 1.00 94.81 87 PHE A C 1
ATOM 650 O O . PHE A 1 87 ? 13.935 -4.749 -19.454 1.00 94.81 87 PHE A O 1
ATOM 657 N N . LEU A 1 88 ? 12.575 -6.384 -18.754 1.00 96.62 88 LEU A N 1
ATOM 658 C CA . LEU A 1 88 ? 12.290 -6.854 -20.115 1.00 96.62 88 LEU A CA 1
ATOM 659 C C . LEU A 1 88 ? 11.604 -5.789 -20.978 1.00 96.62 88 LEU A C 1
ATOM 661 O O . LEU A 1 88 ? 11.920 -5.677 -22.157 1.00 96.62 88 LEU A O 1
ATOM 665 N N . LYS A 1 89 ? 10.695 -4.991 -20.408 1.00 95.19 89 LYS A N 1
ATOM 666 C CA . LYS A 1 89 ? 10.000 -3.917 -21.136 1.00 95.19 89 LYS A CA 1
ATOM 667 C C . LYS A 1 89 ? 10.914 -2.802 -21.673 1.00 95.19 89 LYS A C 1
ATOM 669 O O . LYS A 1 89 ? 10.803 -2.492 -22.856 1.00 95.19 89 LYS A O 1
ATOM 674 N N . PRO A 1 90 ? 11.786 -2.160 -20.874 1.00 95.88 90 PRO A N 1
ATOM 675 C CA . PRO A 1 90 ? 12.677 -1.140 -21.422 1.00 95.88 90 PRO A CA 1
ATOM 676 C C . PRO A 1 90 ? 13.696 -1.739 -22.396 1.00 95.88 90 PRO A C 1
ATOM 678 O O . PRO A 1 90 ? 13.954 -1.141 -23.436 1.00 95.88 90 PRO A O 1
ATOM 681 N N . VAL A 1 91 ? 14.219 -2.941 -22.120 1.00 97.19 91 VAL A N 1
ATOM 682 C CA . VAL A 1 91 ? 15.151 -3.622 -23.034 1.00 97.19 91 VAL A CA 1
ATOM 683 C C . VAL A 1 91 ? 14.484 -3.937 -24.370 1.00 97.19 91 VAL A C 1
ATOM 685 O O . VAL A 1 91 ? 15.092 -3.707 -25.412 1.00 97.19 91 VAL A O 1
ATOM 688 N N . SER A 1 92 ? 13.234 -4.406 -24.372 1.00 96.69 92 SER A N 1
ATOM 689 C CA . SER A 1 92 ? 12.520 -4.681 -25.622 1.00 96.69 92 SER A CA 1
ATOM 690 C C . SER A 1 92 ? 12.237 -3.410 -26.423 1.00 96.69 92 SER A C 1
ATOM 692 O O . SER A 1 92 ? 12.366 -3.428 -27.646 1.00 96.69 92 SER A O 1
ATOM 694 N N . LEU A 1 93 ? 11.917 -2.296 -25.755 1.00 97.00 93 LEU A N 1
ATOM 695 C CA . LEU A 1 93 ? 11.756 -0.993 -26.408 1.00 97.00 93 LEU A CA 1
ATOM 696 C C . LEU A 1 93 ? 13.068 -0.503 -27.035 1.00 97.00 93 LEU A C 1
ATOM 698 O O . LEU A 1 93 ? 13.067 -0.060 -28.184 1.00 97.00 93 LEU A O 1
ATOM 702 N N . LEU A 1 94 ? 14.189 -0.627 -26.320 1.00 97.31 94 LEU A N 1
ATOM 703 C CA . LEU A 1 94 ? 15.508 -0.275 -26.848 1.00 97.31 94 LEU A CA 1
ATOM 704 C C . LEU A 1 94 ? 15.919 -1.183 -28.009 1.00 97.31 94 LEU A C 1
ATOM 706 O O . LEU A 1 94 ? 16.433 -0.687 -29.007 1.00 97.31 94 LEU A O 1
ATOM 710 N N . ALA A 1 95 ? 15.655 -2.487 -27.917 1.00 97.56 95 ALA A N 1
ATOM 711 C CA . ALA A 1 95 ? 15.929 -3.434 -28.993 1.00 97.56 95 ALA A CA 1
ATOM 712 C C . ALA A 1 95 ? 15.126 -3.092 -30.254 1.00 97.56 95 ALA A C 1
ATOM 714 O O . ALA A 1 95 ? 15.697 -3.031 -31.339 1.00 97.56 95 ALA A O 1
ATOM 715 N N . ALA A 1 96 ? 13.830 -2.798 -30.120 1.00 97.56 96 ALA A N 1
ATOM 716 C CA . ALA A 1 96 ? 13.002 -2.378 -31.247 1.00 97.56 96 ALA A CA 1
ATOM 717 C C . ALA A 1 96 ? 13.528 -1.083 -31.894 1.00 97.56 96 ALA A C 1
ATOM 719 O O . ALA A 1 96 ? 13.664 -1.018 -33.115 1.00 97.56 96 ALA A O 1
ATOM 720 N N . GLY A 1 97 ? 13.890 -0.078 -31.088 1.00 97.75 97 GLY A N 1
ATOM 721 C CA . GLY A 1 97 ? 14.506 1.156 -31.587 1.00 97.75 97 GLY A CA 1
ATOM 722 C C . GLY A 1 97 ? 15.852 0.913 -32.276 1.00 97.75 97 GLY A C 1
ATOM 723 O O . GLY A 1 97 ? 16.106 1.461 -33.348 1.00 97.75 97 GLY A O 1
ATOM 724 N N . GLY A 1 98 ? 16.686 0.043 -31.703 1.00 98.19 98 GLY A N 1
ATOM 725 C CA . GLY A 1 98 ? 17.974 -0.355 -32.266 1.00 98.19 98 GLY A CA 1
ATOM 726 C C . GLY A 1 98 ? 17.839 -1.091 -33.597 1.00 98.19 98 GLY A C 1
ATOM 727 O O . GLY A 1 98 ? 18.591 -0.798 -34.522 1.00 98.19 98 GLY A O 1
ATOM 728 N N . ILE A 1 99 ? 16.851 -1.981 -33.732 1.00 97.88 99 ILE A N 1
ATOM 729 C CA . ILE A 1 99 ? 16.545 -2.664 -34.997 1.00 97.88 99 ILE A CA 1
ATOM 730 C C . ILE A 1 99 ? 16.141 -1.642 -36.060 1.00 97.88 99 ILE A C 1
ATOM 732 O O . ILE A 1 99 ? 16.720 -1.638 -37.141 1.00 97.88 99 ILE A O 1
ATOM 736 N N . LEU A 1 100 ? 15.211 -0.733 -35.754 1.00 97.75 100 LEU A N 1
ATOM 737 C CA . LEU A 1 100 ? 14.761 0.283 -36.713 1.00 97.75 100 LEU A CA 1
ATOM 738 C C . LEU A 1 100 ? 15.904 1.206 -37.160 1.00 97.75 100 LEU A C 1
ATOM 740 O O . LEU A 1 100 ? 16.099 1.411 -38.359 1.00 97.75 100 LEU A O 1
ATOM 744 N N . ALA A 1 101 ? 16.684 1.727 -36.211 1.00 97.56 101 ALA A N 1
ATOM 745 C CA . ALA A 1 101 ? 17.822 2.593 -36.507 1.00 97.56 101 ALA A CA 1
ATOM 746 C C . ALA A 1 101 ? 18.926 1.849 -37.275 1.00 97.56 101 ALA A C 1
ATOM 748 O O . ALA A 1 101 ? 19.477 2.381 -38.238 1.00 97.56 101 ALA A O 1
ATOM 749 N N . GLY A 1 102 ? 19.219 0.607 -36.883 1.00 97.19 102 GLY A N 1
ATOM 750 C CA . GLY A 1 102 ? 20.204 -0.246 -37.538 1.00 97.19 102 GLY A CA 1
ATOM 751 C C . GLY A 1 102 ? 19.810 -0.588 -38.971 1.00 97.19 102 GLY A C 1
ATOM 752 O O . GLY A 1 102 ? 20.630 -0.436 -39.874 1.00 97.19 102 GLY A O 1
ATOM 753 N N . SER A 1 103 ? 18.554 -0.974 -39.209 1.00 94.88 103 SER A N 1
ATOM 754 C CA . SER A 1 103 ? 18.035 -1.233 -40.558 1.00 94.88 103 SER A CA 1
ATOM 755 C C . SER A 1 103 ? 18.083 0.016 -41.436 1.00 94.88 103 SER A C 1
ATOM 757 O O . SER A 1 103 ? 18.509 -0.066 -42.588 1.00 94.88 103 SER A O 1
ATOM 759 N N . PHE A 1 104 ? 17.707 1.178 -40.895 1.00 95.19 104 PHE A N 1
ATOM 760 C CA . PHE A 1 104 ? 17.782 2.445 -41.619 1.00 95.19 104 PHE A CA 1
ATOM 761 C C . PHE A 1 104 ? 19.228 2.817 -41.980 1.00 95.19 104 PHE A C 1
ATOM 763 O O . PHE A 1 104 ? 19.519 3.127 -43.134 1.00 95.19 104 PHE A O 1
ATOM 770 N N . LEU A 1 105 ? 20.158 2.716 -41.026 1.00 96.12 105 LEU A N 1
ATOM 771 C CA . LEU A 1 105 ? 21.571 3.013 -41.263 1.00 96.12 105 LEU A CA 1
ATOM 772 C C . LEU A 1 105 ? 22.212 2.023 -42.246 1.00 96.12 105 LEU A C 1
ATOM 774 O O . LEU A 1 105 ? 22.961 2.434 -43.132 1.00 96.12 105 LEU A O 1
ATOM 778 N N . HIS A 1 106 ? 21.896 0.731 -42.128 1.00 95.31 106 HIS A N 1
ATOM 779 C CA . HIS A 1 106 ? 22.361 -0.290 -43.064 1.00 95.31 106 HIS A CA 1
ATOM 780 C C . HIS A 1 106 ? 21.910 0.021 -44.495 1.00 95.31 106 HIS A C 1
ATOM 782 O O . HIS A 1 106 ? 22.728 -0.039 -45.413 1.00 95.31 106 HIS A O 1
ATOM 788 N N . TYR A 1 107 ? 20.647 0.418 -44.677 1.00 94.50 107 TYR A N 1
ATOM 789 C CA . TYR A 1 107 ? 20.115 0.815 -45.980 1.00 94.50 107 TYR A CA 1
ATOM 790 C C . TYR A 1 107 ? 20.851 2.029 -46.567 1.00 94.50 107 TYR A C 1
ATOM 792 O O . TYR A 1 107 ? 21.185 2.021 -47.749 1.00 94.50 107 TYR A O 1
ATOM 800 N N . LEU A 1 108 ? 21.167 3.042 -45.751 1.00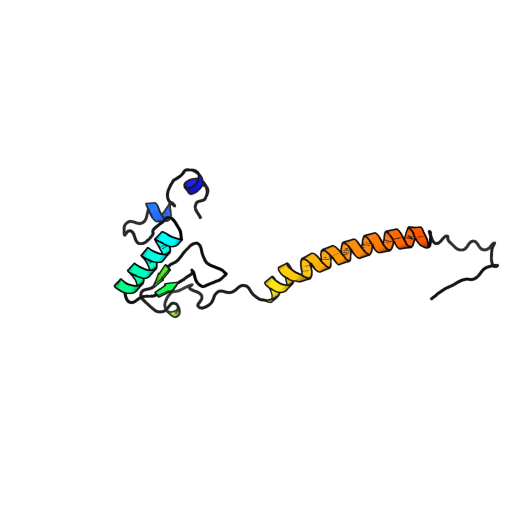 94.62 108 LEU A N 1
ATOM 801 C CA . LEU A 1 108 ? 21.921 4.218 -46.204 1.00 94.62 108 LEU A CA 1
ATOM 802 C C . LEU A 1 108 ? 23.369 3.892 -46.605 1.00 94.62 108 LEU A C 1
ATOM 804 O O . LEU A 1 108 ? 23.868 4.464 -47.570 1.00 94.62 108 LEU A O 1
ATOM 808 N N . ILE A 1 109 ? 24.048 2.996 -45.879 1.00 94.62 109 ILE A N 1
ATOM 809 C CA . ILE A 1 109 ? 25.464 2.669 -46.131 1.00 94.62 109 ILE A CA 1
ATOM 810 C C . ILE A 1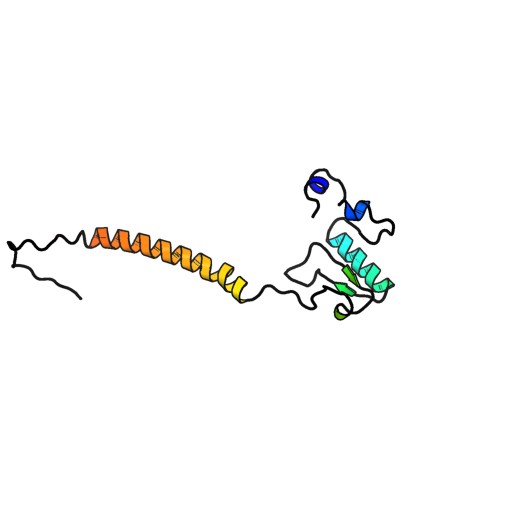 109 ? 25.624 1.673 -47.284 1.00 94.62 109 ILE A C 1
ATOM 812 O O . ILE A 1 109 ? 26.527 1.825 -48.105 1.00 94.62 109 ILE A O 1
ATOM 816 N N . LYS A 1 110 ? 24.801 0.619 -47.331 1.00 91.75 110 LYS A N 1
ATOM 817 C CA . LYS A 1 110 ? 24.922 -0.444 -48.342 1.00 91.75 110 LYS A CA 1
ATOM 818 C C . LYS A 1 110 ? 24.097 -0.181 -49.601 1.00 91.75 110 LYS A C 1
ATOM 820 O O . LYS A 1 110 ? 24.403 -0.763 -50.636 1.00 91.75 110 LYS A O 1
ATOM 825 N N . GLY A 1 111 ? 23.110 0.710 -49.532 1.00 84.50 111 GLY A N 1
ATOM 826 C CA . GLY A 1 111 ? 22.212 1.004 -50.641 1.00 84.50 111 GLY A CA 1
ATOM 827 C C . GLY A 1 111 ? 21.217 -0.131 -50.935 1.00 84.50 111 GLY A C 1
ATOM 828 O O . GLY A 1 111 ? 21.310 -1.227 -50.373 1.00 84.50 111 GLY A O 1
ATOM 829 N N . PRO A 1 112 ? 20.223 0.118 -51.804 1.00 88.06 112 PRO A N 1
ATOM 830 C CA . PRO A 1 112 ? 19.245 -0.890 -52.198 1.00 88.06 112 PRO A CA 1
ATOM 831 C C . PRO A 1 112 ? 19.885 -1.985 -53.064 1.00 88.06 112 PRO A C 1
ATOM 833 O O . PRO A 1 112 ? 20.634 -1.695 -53.996 1.00 88.06 112 PRO A O 1
ATOM 836 N N . LYS A 1 113 ? 19.536 -3.255 -52.811 1.00 81.00 113 LYS A N 1
ATOM 837 C CA . LYS A 1 113 ? 19.839 -4.346 -53.750 1.00 81.00 113 LYS A CA 1
ATOM 838 C C . LYS A 1 113 ? 18.931 -4.214 -54.969 1.00 81.00 113 LYS A C 1
ATOM 840 O O . LYS A 1 113 ? 17.731 -4.468 -54.876 1.00 81.00 113 LYS A O 1
ATOM 845 N N . LEU A 1 114 ? 19.513 -3.818 -56.095 1.00 81.12 114 LEU A N 1
ATOM 846 C CA . LEU A 1 114 ? 18.844 -3.869 -57.388 1.00 81.12 114 LEU A CA 1
ATOM 847 C C . LEU A 1 114 ? 18.778 -5.329 -57.871 1.00 81.12 114 LEU A C 1
ATOM 849 O O . LEU A 1 114 ? 19.682 -6.112 -57.561 1.00 81.12 114 LEU A O 1
ATOM 853 N N . PRO A 1 115 ? 17.713 -5.724 -58.587 1.00 75.88 115 PRO A N 1
ATOM 854 C CA . PRO A 1 115 ? 17.665 -7.024 -59.241 1.00 75.88 115 PRO A CA 1
ATOM 855 C C . PRO A 1 115 ? 18.838 -7.171 -60.219 1.00 75.88 115 PRO A C 1
ATOM 857 O O . PRO A 1 115 ? 19.287 -6.193 -60.814 1.00 75.88 115 PRO A O 1
ATOM 860 N N . TYR A 1 116 ? 19.350 -8.397 -60.343 1.00 60.47 116 TYR A N 1
ATOM 861 C CA . TYR A 1 116 ? 20.387 -8.738 -61.313 1.00 60.47 116 TYR A CA 1
ATOM 862 C C . TYR A 1 116 ? 19.823 -8.509 -62.716 1.00 60.47 116 TYR A C 1
ATOM 864 O O . TYR A 1 116 ? 18.859 -9.166 -63.098 1.00 60.47 116 TYR A O 1
ATOM 872 N N . ASP A 1 117 ? 20.384 -7.540 -63.431 1.00 62.25 117 ASP A N 1
ATOM 873 C CA . ASP A 1 117 ? 20.136 -7.357 -64.855 1.00 62.25 117 ASP A CA 1
ATOM 874 C C . ASP A 1 117 ? 21.211 -8.158 -65.599 1.00 62.25 117 ASP A C 1
ATOM 876 O O . ASP A 1 117 ? 22.407 -8.006 -65.326 1.00 62.25 117 ASP A O 1
ATOM 880 N N . ASP A 1 118 ? 20.798 -9.035 -66.513 1.00 55.72 118 ASP A N 1
ATOM 881 C CA . ASP A 1 118 ? 21.651 -10.037 -67.174 1.00 55.72 118 ASP A CA 1
ATOM 882 C C . ASP A 1 118 ? 22.745 -9.420 -68.087 1.00 55.72 118 ASP A C 1
ATOM 884 O O . ASP A 1 118 ? 23.498 -10.136 -68.748 1.00 55.72 118 ASP A O 1
ATOM 888 N N . ALA A 1 119 ? 22.864 -8.088 -68.124 1.00 55.91 119 ALA A N 1
ATOM 889 C CA . ALA A 1 119 ? 23.7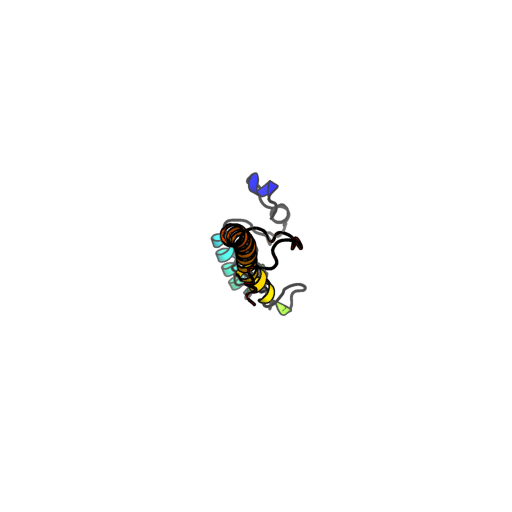73 -7.334 -68.986 1.00 55.91 119 ALA A CA 1
ATOM 890 C C . ALA A 1 119 ? 25.154 -7.009 -68.368 1.00 55.91 119 ALA A C 1
ATOM 892 O O . ALA A 1 119 ? 26.074 -6.665 -69.106 1.00 55.91 119 ALA A O 1
ATOM 893 N N . GLU A 1 120 ? 25.349 -7.136 -67.050 1.00 54.34 120 GLU A N 1
ATOM 894 C CA . GLU A 1 120 ? 26.568 -6.660 -66.357 1.00 54.34 120 GLU A CA 1
ATOM 895 C C . GLU A 1 120 ? 27.223 -7.765 -65.495 1.00 54.34 120 GLU A C 1
ATOM 897 O O . GLU A 1 120 ? 27.517 -7.604 -64.307 1.00 54.34 120 GLU A O 1
ATOM 902 N N . ALA A 1 121 ? 27.495 -8.928 -66.096 1.00 47.38 121 ALA A N 1
ATOM 903 C CA . ALA A 1 121 ? 28.158 -10.085 -65.472 1.00 47.38 121 ALA A CA 1
ATOM 904 C C . ALA A 1 121 ? 29.672 -9.886 -65.179 1.00 47.38 121 ALA A C 1
ATOM 906 O O . ALA A 1 121 ? 30.469 -10.812 -65.339 1.00 47.38 121 ALA A O 1
ATOM 907 N N . GLY A 1 122 ? 30.091 -8.685 -64.764 1.00 46.44 122 GLY A N 1
ATOM 908 C CA . GLY A 1 122 ? 31.506 -8.300 -64.674 1.00 46.44 122 GLY A CA 1
ATOM 909 C C . GLY A 1 122 ? 32.081 -8.057 -63.276 1.00 46.44 122 GLY A C 1
ATOM 910 O O . GLY A 1 122 ? 33.295 -8.152 -63.111 1.00 46.44 122 GLY A O 1
ATOM 911 N N . LYS A 1 123 ? 31.278 -7.757 -62.247 1.00 44.00 123 LYS A N 1
ATOM 912 C CA . LYS A 1 123 ? 31.815 -7.465 -60.902 1.00 44.00 123 LYS A CA 1
ATOM 913 C C . LYS A 1 123 ? 31.038 -8.183 -59.811 1.00 44.00 123 LYS A C 1
ATOM 915 O O . LYS A 1 123 ? 30.090 -7.667 -59.230 1.00 44.00 123 LYS A O 1
ATOM 920 N N . LYS A 1 124 ? 31.484 -9.407 -59.528 1.00 53.91 124 LYS A N 1
ATOM 921 C CA . LYS A 1 124 ? 31.179 -10.105 -58.282 1.00 53.91 124 LYS A CA 1
ATOM 922 C C . LYS A 1 124 ? 31.840 -9.361 -57.126 1.00 53.91 124 LYS A C 1
ATOM 924 O O . LYS A 1 124 ? 33.060 -9.303 -57.104 1.00 53.91 124 LYS A O 1
ATOM 929 N N . GLU A 1 125 ? 31.055 -8.941 -56.144 1.00 41.59 125 GLU A N 1
ATOM 930 C CA . GLU A 1 125 ? 31.440 -9.021 -54.731 1.00 41.59 125 GLU A CA 1
ATOM 931 C C . GLU A 1 125 ? 30.207 -9.465 -53.937 1.00 41.59 125 GLU A C 1
ATOM 933 O O . GLU A 1 125 ? 29.433 -8.673 -53.405 1.00 41.59 125 GLU A O 1
ATOM 938 N N . GLY A 1 126 ? 29.981 -10.781 -53.948 1.00 46.84 126 GLY A N 1
ATOM 939 C CA . GLY A 1 126 ? 29.132 -11.447 -52.970 1.00 46.84 126 GLY A CA 1
ATOM 940 C C . GLY A 1 126 ? 29.952 -11.647 -51.701 1.00 46.84 126 GLY A C 1
ATOM 941 O O . GLY A 1 126 ? 30.906 -12.418 -51.716 1.00 46.84 126 GLY A O 1
ATOM 942 N N . GLY A 1 127 ? 29.606 -10.916 -50.647 1.00 42.41 127 GLY A N 1
ATOM 943 C CA . GLY A 1 127 ? 30.057 -11.182 -49.285 1.00 42.41 127 GLY A CA 1
ATOM 944 C C . GLY A 1 127 ? 28.956 -11.913 -48.525 1.00 42.41 127 GLY A C 1
ATOM 945 O O . GLY A 1 127 ? 27.782 -11.592 -48.723 1.00 42.41 127 GLY A O 1
ATOM 946 N N . GLU A 1 1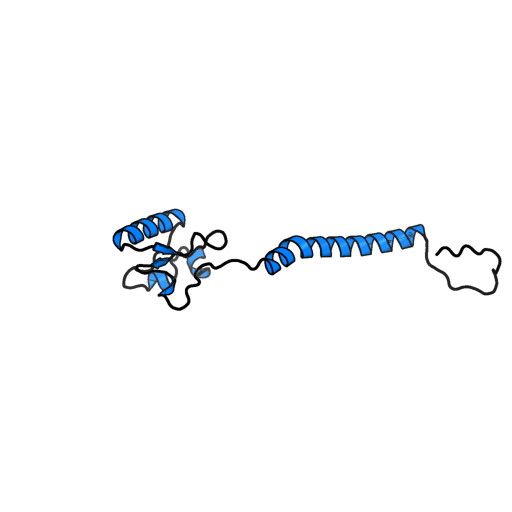28 ? 29.388 -12.899 -47.741 1.00 34.19 128 GLU A N 1
ATOM 947 C CA . GLU A 1 128 ? 28.633 -13.807 -46.860 1.00 34.19 128 GLU A CA 1
ATOM 948 C C . GLU A 1 128 ? 27.451 -13.174 -46.106 1.00 34.19 128 GLU A C 1
ATOM 950 O O . GLU A 1 128 ? 27.549 -11.998 -45.679 1.00 34.19 128 GLU A O 1
#

Sequence (128 aa):
MCESRLANNLTPACVKACPTGALSWGDREAQLKKAEARAKEVGGTVYGPQYVGGTHMAYVLSEKPAVYAGIHLDPSVPWAVTLWRGFLKPVSLLAAGGILAGSFLHYLIKGPKLPYDDAEAGKKEGGE

Secondary structure (DSSP, 8-state):
--HHHHTTTPPPHHHHH-TTS----S-HHHHHHHHHHHHHHHT-EEESTTSTT--S--EEESS-GGGSTT--SS----HHHHHIIIIIHHHHHHHHHHHHHHHHHHHHHH-------TT-TT------

Radius of gyration: 30.9 Å; chains: 1; bounding box: 53×34×93 Å